Protein AF-A0A834HC88-F1 (afdb_monomer_lite)

InterPro domains:
  IPR025287 Wall-associated receptor kinase, galacturonan-binding domain [PF13947] (26-80)

Secondary structure (DSSP, 8-state):
--SSGGGTT-----------SSPTTSB-EETTEE--TTSEESTT-SSSGGGEEEEETTSSS-EEEETTTTEEEEEE-TTS-EEE-PPPP--S-TTSPPPPPP-GGGS--

Sequence (109 aa):
MFQIILLLWLTTTESVAKSSLAKPGCQERCGNIDIPYPFGIGPSCSIADGFAVTCNDSFNPPKPFINSINLEVLHNSLNGNVQVNNPVITSNCSGRADGQDVNLLVTPF

Radius of gyration: 21.92 Å; chains: 1; bounding box: 29×60×67 Å

Organism: Rhododendron simsii (NCBI:txid118357)

pLDDT: mean 85.5, std 12.91, range [55.69, 97.88]

Foldseek 3Di:
DPPVVVVPPPPPPPPPPPDQQWDPPFDQDQQPEGAGPCAGEDDPGHPDLQRYWDFAVVDVRTWIARPQQRWTFDYDDPVGDTDTDDDDFDDPDPPDDGGDDGDCVSHPD

Structure (mmCIF, N/CA/C/O backbone):
data_AF-A0A834HC88-F1
#
_entry.id   AF-A0A834HC88-F1
#
loop_
_atom_site.group_PDB
_atom_site.id
_atom_site.type_symbol
_atom_site.label_atom_id
_atom_site.label_alt_id
_atom_site.label_comp_id
_atom_site.label_asym_id
_atom_site.label_entity_id
_atom_site.label_seq_id
_atom_site.pdbx_PDB_ins_code
_atom_site.Cartn_x
_atom_site.Cartn_y
_atom_site.Cartn_z
_atom_site.occupancy
_atom_site.B_iso_or_equiv
_atom_site.auth_seq_id
_atom_site.auth_comp_id
_atom_site.auth_asym_id
_atom_site.auth_atom_id
_atom_site.pdbx_PDB_model_num
ATOM 1 N N . MET A 1 1 ? -6.272 49.646 35.352 1.00 57.53 1 MET A N 1
ATOM 2 C CA . MET A 1 1 ? -6.340 49.460 33.885 1.00 57.53 1 MET A CA 1
ATOM 3 C C . MET A 1 1 ? -5.338 48.392 33.407 1.00 57.53 1 MET A C 1
ATOM 5 O O . MET A 1 1 ? -4.605 48.643 32.470 1.00 57.53 1 MET A O 1
ATOM 9 N N . PHE A 1 2 ? -5.271 47.212 34.052 1.00 55.69 2 PHE A N 1
ATOM 10 C CA . PHE A 1 2 ? -4.311 46.140 33.688 1.00 55.69 2 PHE A CA 1
ATOM 11 C C . PHE A 1 2 ? -4.846 44.701 33.843 1.00 55.69 2 PHE A C 1
ATOM 13 O O . PHE A 1 2 ? -4.133 43.758 33.530 1.00 55.69 2 PHE A O 1
ATOM 20 N N . GLN A 1 3 ? -6.093 44.496 34.286 1.00 58.53 3 GLN A N 1
ATOM 21 C CA . GLN A 1 3 ? -6.648 43.141 34.460 1.00 58.53 3 GLN A CA 1
ATOM 22 C C . GLN A 1 3 ? -7.438 42.620 33.248 1.00 58.53 3 GLN A C 1
ATOM 24 O O . GLN A 1 3 ? -7.699 41.427 33.167 1.00 58.53 3 GLN A O 1
ATOM 29 N N . ILE A 1 4 ? -7.776 43.476 32.275 1.00 58.75 4 ILE A N 1
ATOM 30 C CA . ILE A 1 4 ? -8.590 43.084 31.107 1.00 58.75 4 ILE A CA 1
ATOM 31 C C . ILE A 1 4 ? -7.751 42.322 30.058 1.00 58.75 4 ILE A C 1
ATOM 33 O O . ILE A 1 4 ? -8.284 41.487 29.338 1.00 58.75 4 ILE A O 1
ATOM 37 N N . ILE A 1 5 ? -6.427 42.532 30.019 1.00 59.81 5 ILE A N 1
ATOM 38 C CA . ILE A 1 5 ? -5.523 41.872 29.054 1.00 59.81 5 ILE A CA 1
ATOM 39 C C . ILE A 1 5 ? -5.328 40.378 29.384 1.00 59.81 5 ILE A C 1
ATOM 41 O O . ILE A 1 5 ? -5.110 39.578 28.481 1.00 59.81 5 ILE A O 1
ATOM 45 N N . LEU A 1 6 ? -5.480 39.978 30.654 1.00 57.16 6 LEU A N 1
ATOM 46 C CA . LEU A 1 6 ? -5.252 38.597 31.101 1.00 57.16 6 LEU A CA 1
ATOM 47 C C . LEU A 1 6 ? -6.397 37.631 30.727 1.00 57.16 6 LEU A C 1
ATOM 49 O O . LEU A 1 6 ? -6.213 36.419 30.758 1.00 57.16 6 LEU A O 1
ATOM 53 N N . LEU A 1 7 ? -7.573 38.156 30.363 1.00 56.41 7 LEU A N 1
ATOM 54 C CA . LEU A 1 7 ? -8.754 37.360 30.0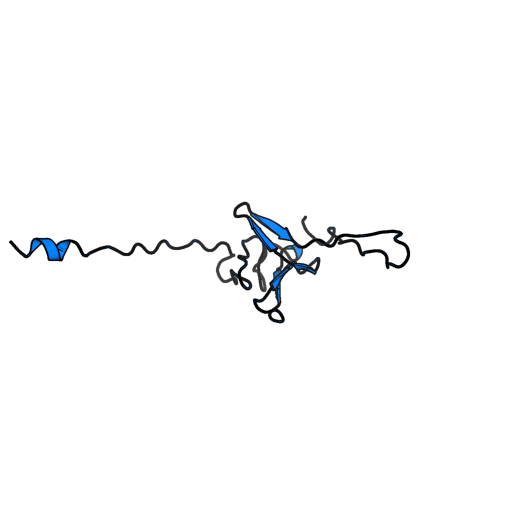01 1.00 56.41 7 LEU A CA 1
ATOM 55 C C . LEU A 1 7 ? -8.814 37.003 28.505 1.00 56.41 7 LEU A C 1
ATOM 57 O O . LEU A 1 7 ? -9.627 36.172 28.113 1.00 56.41 7 LEU A O 1
ATOM 61 N N . LEU A 1 8 ? -7.951 37.591 27.668 1.00 57.25 8 LEU A N 1
ATOM 62 C CA . LEU A 1 8 ? -7.940 37.374 26.214 1.00 57.25 8 LEU A CA 1
ATOM 63 C C . LEU A 1 8 ? -7.078 36.186 25.750 1.00 57.25 8 LEU A C 1
ATOM 65 O O . LEU A 1 8 ? -6.940 35.977 24.548 1.00 57.25 8 LEU A O 1
ATOM 69 N N . TRP A 1 9 ? -6.492 35.403 26.662 1.00 59.16 9 TRP A N 1
ATOM 70 C CA . TRP A 1 9 ? -5.596 34.283 26.314 1.00 59.16 9 TRP A CA 1
ATOM 71 C C . TRP A 1 9 ? -6.202 32.897 26.556 1.00 59.16 9 TRP A C 1
ATOM 73 O O . TRP A 1 9 ? -5.500 31.892 26.494 1.00 59.16 9 TRP A O 1
ATOM 83 N N . LEU A 1 10 ? -7.513 32.812 26.785 1.00 59.03 10 LEU A N 1
ATOM 84 C CA . LEU A 1 10 ? -8.240 31.544 26.712 1.00 59.03 10 LEU A CA 1
ATOM 85 C C . LEU A 1 10 ? -8.625 31.268 25.253 1.00 59.03 10 LEU A C 1
ATOM 87 O O . LEU A 1 10 ? -9.802 31.233 24.908 1.00 59.03 10 LEU A O 1
ATOM 91 N N . THR A 1 11 ? -7.638 31.097 24.369 1.00 61.31 11 THR A N 1
ATOM 92 C CA . THR A 1 11 ? -7.922 30.493 23.064 1.00 61.31 11 THR A CA 1
ATOM 93 C C . THR A 1 11 ? -8.074 29.000 23.292 1.00 61.31 11 THR A C 1
ATOM 95 O O . THR A 1 11 ? -7.088 28.284 23.469 1.00 61.31 11 THR A O 1
ATOM 98 N N . THR A 1 12 ? -9.318 28.536 23.342 1.00 61.22 12 THR A N 1
ATOM 99 C CA . THR A 1 12 ? -9.643 27.114 23.274 1.00 61.22 12 THR A CA 1
ATOM 100 C C . THR A 1 12 ? -9.037 26.566 21.990 1.00 61.22 12 THR A C 1
ATOM 102 O O . THR A 1 12 ? -9.466 26.920 20.893 1.00 61.22 12 THR A O 1
ATOM 105 N N . THR A 1 13 ? -7.996 25.743 22.108 1.00 62.16 13 THR A N 1
ATOM 106 C CA . THR A 1 13 ? -7.487 24.974 20.976 1.00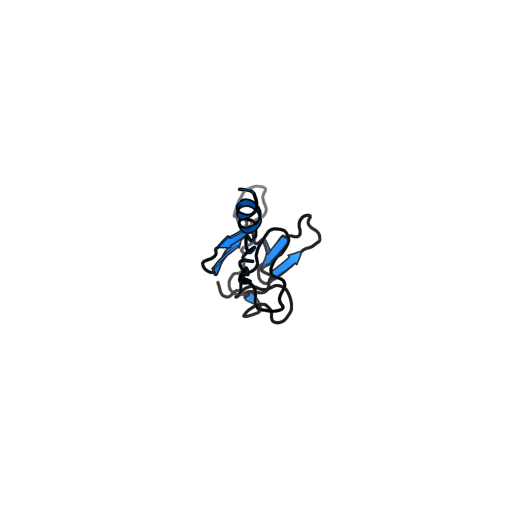 62.16 13 THR A CA 1
ATOM 107 C C . THR A 1 13 ? -8.564 23.963 20.617 1.00 62.16 13 THR A C 1
ATOM 109 O O . THR A 1 13 ? -8.680 22.917 21.256 1.00 62.16 13 THR A O 1
ATOM 112 N N 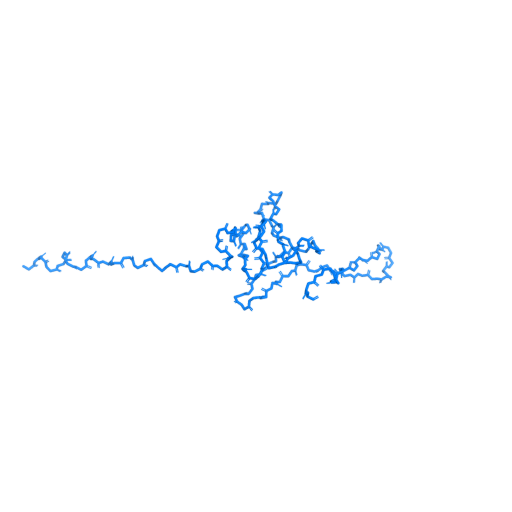. GLU A 1 14 ? -9.403 24.295 19.643 1.00 61.59 14 GLU A N 1
ATOM 113 C CA . GLU A 1 14 ? -10.332 23.335 19.070 1.00 61.59 14 GLU A CA 1
ATOM 114 C C . GLU A 1 14 ? -9.501 22.281 18.340 1.00 61.59 14 GLU A C 1
ATOM 116 O O . GLU A 1 14 ? -8.921 22.528 17.281 1.00 61.59 14 GLU A O 1
ATOM 121 N N . SER A 1 15 ? -9.383 21.094 18.936 1.00 63.97 15 SER A N 1
ATOM 122 C CA . SER A 1 15 ? -8.878 19.944 18.205 1.00 63.97 15 SER A CA 1
ATOM 123 C C . SER A 1 15 ? -9.949 19.573 17.188 1.00 63.97 15 SER A C 1
ATOM 125 O O . SER A 1 15 ? -10.944 18.934 17.533 1.00 63.97 15 SER A O 1
ATOM 127 N N . VAL A 1 16 ? -9.774 19.980 15.932 1.00 63.34 16 VAL A N 1
ATOM 128 C CA . VAL A 1 16 ? -10.537 19.380 14.839 1.00 63.34 16 VAL A CA 1
ATOM 129 C C . VAL A 1 16 ? -10.159 17.903 14.830 1.00 63.34 16 VAL A C 1
ATOM 131 O O . VAL A 1 16 ? -9.046 17.538 14.448 1.00 63.34 16 VAL A O 1
ATOM 134 N N . ALA A 1 17 ? -11.057 17.051 15.321 1.00 64.69 17 ALA A N 1
ATOM 135 C CA . ALA A 1 17 ? -10.906 15.615 15.200 1.00 64.69 17 ALA A CA 1
ATOM 136 C C . ALA A 1 17 ? -10.926 15.293 13.702 1.00 64.69 17 ALA A C 1
ATOM 138 O O . ALA A 1 17 ? -11.972 15.369 13.058 1.00 64.69 17 ALA A O 1
ATOM 139 N N . LYS A 1 18 ? -9.758 14.991 13.122 1.00 65.44 18 LYS A N 1
ATOM 140 C CA . LYS A 1 18 ? -9.698 14.445 11.766 1.00 65.44 18 LYS A CA 1
ATOM 141 C C . LYS A 1 18 ? -10.435 13.112 11.785 1.00 65.44 18 LYS A C 1
ATOM 143 O O . LYS A 1 18 ? -10.016 12.177 12.463 1.00 65.44 18 LYS A O 1
ATOM 148 N N . SER A 1 19 ? -11.547 13.048 11.065 1.00 75.31 19 SER A N 1
ATOM 149 C CA . SER A 1 19 ? -12.223 11.791 10.773 1.00 75.31 19 SER A CA 1
ATOM 150 C C . SER A 1 19 ? -11.259 10.904 9.995 1.00 75.31 19 SER A C 1
ATOM 152 O O . SER A 1 19 ? -10.782 11.318 8.935 1.00 75.31 19 SER A O 1
ATOM 154 N N . SER A 1 20 ? -10.961 9.717 10.523 1.00 84.69 20 SER A N 1
ATOM 155 C CA . SER A 1 20 ? -10.128 8.766 9.795 1.00 84.69 20 SER A CA 1
ATOM 156 C C . SER A 1 20 ? -10.845 8.306 8.530 1.00 84.69 20 SER A C 1
ATOM 158 O O . SER A 1 20 ? -12.055 8.071 8.543 1.00 84.69 20 SER A O 1
ATOM 160 N N . LEU A 1 21 ? -10.092 8.197 7.440 1.00 88.19 21 LEU A N 1
ATOM 161 C CA . LEU A 1 21 ? -10.592 7.695 6.160 1.00 88.19 21 LEU A CA 1
ATOM 162 C C . LEU A 1 21 ? -10.595 6.161 6.106 1.00 88.19 21 LEU A C 1
ATOM 164 O O . LEU A 1 21 ? -11.309 5.564 5.297 1.00 88.19 21 LEU A O 1
ATOM 168 N N . ALA A 1 22 ? -9.789 5.522 6.951 1.00 92.75 22 ALA A N 1
ATOM 169 C CA . ALA A 1 22 ? -9.692 4.076 7.038 1.00 92.75 22 ALA A CA 1
ATOM 170 C C . ALA A 1 22 ? -10.800 3.488 7.918 1.00 92.75 22 ALA A C 1
ATOM 172 O O . ALA A 1 22 ? -11.404 4.154 8.762 1.00 92.75 22 ALA A O 1
ATOM 173 N N . LYS A 1 23 ? -11.041 2.185 7.755 1.00 94.44 23 LYS A N 1
ATOM 174 C CA . LYS A 1 23 ? -11.907 1.439 8.668 1.00 94.44 23 LYS A CA 1
ATOM 175 C C . LYS A 1 23 ? -11.356 1.545 10.105 1.00 94.44 23 LYS A C 1
ATOM 177 O O . LYS A 1 23 ? -10.154 1.356 10.295 1.00 94.44 23 LYS A O 1
ATOM 182 N N . PRO A 1 24 ? -12.192 1.804 11.131 1.00 94.31 24 PRO A N 1
ATOM 183 C CA . PRO A 1 24 ? -11.716 1.919 12.508 1.00 94.31 24 PRO A CA 1
ATOM 184 C C . PRO A 1 24 ? -10.878 0.711 12.944 1.00 94.31 24 PRO A C 1
ATOM 186 O O . PRO A 1 24 ? -11.281 -0.437 12.742 1.00 94.31 24 PRO A O 1
ATOM 189 N N . GLY A 1 25 ? -9.714 0.985 13.539 1.00 94.25 25 GLY A N 1
ATOM 190 C CA . GLY A 1 25 ? -8.748 -0.034 13.964 1.00 94.25 25 GLY A CA 1
ATOM 191 C C . GLY A 1 25 ? -7.792 -0.525 12.870 1.00 94.25 25 GLY A C 1
ATOM 192 O O . GLY A 1 25 ? -6.964 -1.385 13.151 1.00 94.25 25 GLY A O 1
ATOM 193 N N . CYS A 1 26 ? -7.879 0.010 11.651 1.00 96.31 26 CYS A N 1
ATOM 194 C CA . CYS A 1 26 ? -6.981 -0.320 10.547 1.00 96.31 26 CYS A CA 1
ATOM 195 C C . CYS A 1 26 ? -5.901 0.742 10.344 1.00 96.31 26 CYS A C 1
ATOM 197 O O . CYS A 1 26 ? -6.076 1.909 10.695 1.00 96.31 26 CYS A O 1
ATOM 199 N N . GLN A 1 27 ? -4.782 0.333 9.747 1.00 95.44 27 GLN A N 1
ATOM 200 C CA . GLN A 1 27 ? -3.711 1.255 9.391 1.00 95.44 27 GLN A CA 1
ATOM 201 C C . GLN A 1 27 ? -4.184 2.213 8.291 1.00 95.44 27 GLN A C 1
ATOM 203 O O . GLN A 1 27 ? -4.577 1.787 7.207 1.00 95.44 27 GLN A O 1
ATOM 208 N N . GLU A 1 28 ? -4.122 3.511 8.587 1.00 93.44 28 GLU A N 1
ATOM 209 C CA . GLU A 1 28 ? -4.633 4.565 7.708 1.00 93.44 28 GLU A CA 1
ATOM 210 C C . GLU A 1 28 ? -3.655 4.970 6.607 1.00 93.44 28 GLU A C 1
ATOM 212 O O . GLU A 1 28 ? -4.082 5.394 5.538 1.00 93.44 28 GLU A O 1
ATOM 217 N N . ARG A 1 29 ? -2.344 4.849 6.844 1.00 94.00 29 ARG A N 1
ATOM 218 C CA . ARG A 1 29 ? -1.320 5.355 5.922 1.00 94.00 29 ARG A CA 1
ATOM 219 C C . ARG A 1 29 ? -0.269 4.311 5.594 1.00 94.00 29 ARG A C 1
ATOM 221 O O . ARG A 1 29 ? 0.130 3.535 6.460 1.00 94.00 29 ARG A O 1
ATOM 228 N N . CYS A 1 30 ? 0.237 4.350 4.368 1.00 96.44 30 CYS A N 1
ATOM 229 C CA . CYS A 1 30 ? 1.469 3.676 3.966 1.00 96.44 30 CYS A CA 1
ATOM 230 C C . CYS A 1 30 ? 2.424 4.716 3.381 1.00 96.44 30 CYS A C 1
ATOM 232 O O . CYS A 1 30 ? 2.129 5.335 2.355 1.00 96.44 30 CYS A O 1
ATOM 234 N N . GLY A 1 31 ? 3.530 4.971 4.083 1.00 95.12 31 GLY A N 1
ATOM 235 C CA . GLY A 1 31 ? 4.380 6.121 3.797 1.00 95.12 31 GLY A CA 1
ATOM 236 C C . GLY A 1 31 ? 3.567 7.419 3.828 1.00 95.12 31 GLY A C 1
ATOM 237 O O . GLY A 1 31 ? 2.941 7.759 4.833 1.00 95.12 31 GLY A O 1
ATOM 238 N N . ASN A 1 32 ? 3.542 8.124 2.698 1.00 93.25 32 ASN A N 1
ATOM 239 C CA . ASN A 1 32 ? 2.835 9.398 2.565 1.00 93.25 32 ASN A CA 1
ATOM 240 C C . ASN A 1 32 ? 1.423 9.273 1.976 1.00 93.25 32 ASN A C 1
ATOM 242 O O . ASN A 1 32 ? 0.771 10.298 1.798 1.00 93.25 32 ASN A O 1
ATOM 246 N N . ILE A 1 33 ? 0.932 8.062 1.712 1.00 92.81 33 ILE A N 1
ATOM 247 C CA . ILE A 1 33 ? -0.362 7.829 1.062 1.00 92.81 33 ILE A CA 1
ATOM 248 C C . ILE A 1 33 ? -1.413 7.406 2.091 1.00 92.81 33 ILE A C 1
ATOM 250 O O . ILE A 1 33 ? -1.172 6.491 2.880 1.00 92.81 33 ILE A O 1
ATOM 254 N N . ASP A 1 34 ? -2.573 8.063 2.062 1.00 92.62 34 ASP A N 1
ATOM 255 C CA . ASP A 1 34 ? -3.763 7.669 2.820 1.00 92.62 34 ASP A CA 1
ATOM 256 C C . ASP A 1 34 ? -4.481 6.498 2.129 1.00 92.62 34 ASP A C 1
ATOM 258 O O . ASP A 1 34 ? -4.642 6.485 0.907 1.00 92.62 34 ASP A O 1
ATOM 262 N N . ILE A 1 35 ? -4.942 5.522 2.910 1.00 93.50 35 ILE A N 1
ATOM 263 C CA . ILE A 1 35 ? -5.643 4.319 2.446 1.00 93.50 35 ILE A CA 1
ATOM 264 C C . ILE A 1 35 ? -7.083 4.349 2.981 1.00 93.50 35 ILE A C 1
ATOM 266 O O . ILE A 1 35 ? -7.339 3.914 4.105 1.00 93.50 35 ILE A O 1
ATOM 270 N N . PRO A 1 36 ? -8.034 4.900 2.205 1.00 92.12 36 PRO A N 1
ATOM 271 C CA . PRO A 1 36 ? -9.417 5.037 2.627 1.00 92.12 36 PRO A CA 1
ATOM 272 C C . PRO A 1 36 ? -10.173 3.720 2.447 1.00 92.12 36 PRO A C 1
ATOM 274 O O . PRO A 1 36 ? -9.945 2.995 1.477 1.00 92.12 36 PRO A O 1
ATOM 277 N N . TYR A 1 37 ? -11.159 3.457 3.305 1.00 91.75 37 TYR A N 1
ATOM 278 C CA . TYR A 1 37 ? -12.153 2.420 3.023 1.00 91.75 37 TYR A CA 1
ATOM 279 C C . TYR A 1 37 ? -12.857 2.750 1.688 1.00 91.75 37 TYR A C 1
ATOM 281 O O . TYR A 1 37 ? -13.216 3.912 1.479 1.00 91.75 37 TYR A O 1
ATOM 289 N N . PRO A 1 38 ? -13.053 1.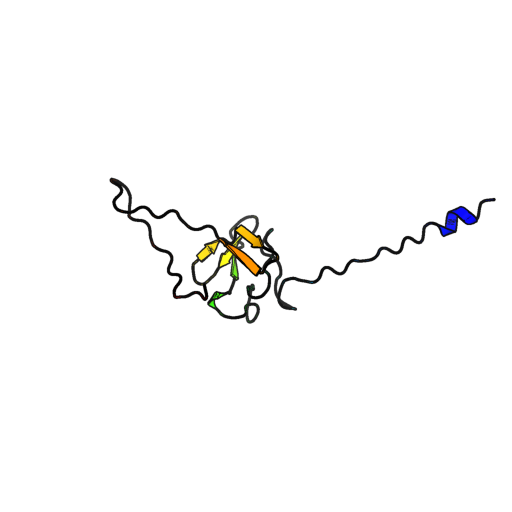794 0.757 1.00 93.06 38 PRO A N 1
ATOM 290 C CA . PRO A 1 38 ? -13.066 0.331 0.923 1.00 93.06 38 PRO A CA 1
ATOM 291 C C . PRO A 1 38 ? -11.714 -0.395 0.843 1.00 93.06 38 PRO A C 1
ATOM 293 O O . PRO A 1 38 ? -11.678 -1.621 0.995 1.00 93.06 38 PRO A O 1
ATOM 296 N N . PHE A 1 39 ? -10.618 0.324 0.608 1.00 93.94 39 PHE A N 1
ATOM 297 C CA . PHE A 1 39 ? -9.265 -0.225 0.625 1.00 93.94 39 PHE A CA 1
ATOM 298 C C . PHE A 1 39 ? -8.758 -0.348 2.060 1.00 93.94 39 PHE A C 1
ATOM 300 O O . PHE A 1 39 ? -9.216 0.358 2.960 1.00 93.94 39 PHE A O 1
ATOM 307 N N . GLY A 1 40 ? -7.803 -1.243 2.295 1.00 95.25 40 GLY A N 1
ATOM 308 C CA . GLY A 1 40 ? -7.261 -1.386 3.640 1.00 95.25 40 GLY A CA 1
ATOM 309 C C . GLY A 1 40 ? -6.014 -2.242 3.726 1.00 95.25 40 GLY A C 1
ATOM 310 O O . GLY A 1 40 ? -5.822 -3.167 2.938 1.00 95.25 40 GLY A O 1
ATOM 311 N N . ILE A 1 41 ? -5.186 -1.918 4.718 1.00 97.06 41 ILE A N 1
ATOM 312 C CA . ILE A 1 41 ? -3.970 -2.649 5.066 1.00 97.06 41 ILE A CA 1
ATOM 313 C C . ILE A 1 41 ? -4.280 -3.570 6.242 1.00 97.06 41 ILE A C 1
ATOM 315 O O . ILE A 1 41 ? -4.755 -3.117 7.284 1.00 97.06 41 ILE A O 1
ATOM 319 N N . GLY A 1 42 ? -3.970 -4.854 6.081 1.00 95.75 42 GLY A N 1
ATOM 320 C CA . GLY A 1 42 ? -4.151 -5.865 7.117 1.00 95.75 42 GLY A CA 1
ATOM 321 C C . GLY A 1 42 ? -5.486 -6.619 7.049 1.00 95.75 42 GLY A C 1
ATOM 322 O O . GLY A 1 42 ? -6.346 -6.343 6.206 1.00 95.75 42 GLY A O 1
ATOM 323 N N . PRO A 1 43 ? -5.656 -7.624 7.923 1.00 95.31 43 PRO A N 1
ATOM 324 C CA . PRO A 1 43 ? -6.805 -8.520 7.890 1.00 95.31 43 PRO A CA 1
ATOM 325 C C . PRO A 1 43 ? -8.106 -7.787 8.241 1.00 95.31 43 PRO A C 1
ATOM 327 O O . PRO A 1 43 ? -8.176 -7.059 9.227 1.00 95.31 43 PRO A O 1
ATOM 330 N N . SER A 1 44 ? -9.169 -8.031 7.466 1.00 96.00 44 SER A N 1
ATOM 331 C CA . SER A 1 44 ? -10.502 -7.423 7.666 1.00 96.00 44 SER A CA 1
ATOM 332 C C . SER A 1 44 ? -10.526 -5.883 7.625 1.00 96.00 44 SER A C 1
ATOM 334 O O . SER A 1 44 ? -11.405 -5.252 8.231 1.00 96.00 44 SER A O 1
ATOM 336 N N . CYS A 1 45 ? -9.554 -5.275 6.937 1.00 96.94 45 CYS A N 1
ATOM 337 C CA . CYS A 1 45 ? -9.451 -3.826 6.768 1.00 96.94 45 CYS A CA 1
ATOM 338 C C . CYS A 1 45 ? -9.953 -3.319 5.417 1.00 96.94 45 CYS A C 1
ATOM 340 O O . CYS A 1 45 ? -10.352 -2.161 5.322 1.00 96.94 45 CYS A O 1
ATOM 342 N N . SER A 1 46 ? -9.997 -4.182 4.406 1.00 95.62 46 SER A N 1
ATOM 343 C CA . SER A 1 46 ? -10.643 -3.918 3.125 1.00 95.62 46 SER A CA 1
ATOM 344 C C . SER A 1 46 ? -12.065 -4.493 3.088 1.00 95.62 46 SER A C 1
ATOM 346 O O . SER A 1 46 ? -12.433 -5.339 3.905 1.00 95.62 46 SER A O 1
ATOM 348 N N . ILE A 1 47 ? -12.886 -4.034 2.137 1.00 94.88 47 ILE A N 1
ATOM 349 C CA . ILE A 1 47 ? -14.240 -4.577 1.915 1.00 94.88 47 ILE A CA 1
ATOM 350 C C . ILE A 1 47 ? -14.219 -6.006 1.344 1.00 94.88 47 ILE A C 1
ATOM 352 O O . ILE A 1 47 ? -15.142 -6.780 1.580 1.00 94.88 47 ILE A O 1
ATOM 356 N N . ALA A 1 48 ? -13.175 -6.338 0.581 1.00 94.38 48 ALA A N 1
ATOM 357 C CA . ALA A 1 48 ? -12.940 -7.637 -0.038 1.00 94.38 48 ALA A CA 1
ATOM 358 C C . ALA A 1 48 ? -11.451 -7.783 -0.400 1.00 94.38 48 ALA A C 1
ATOM 360 O O . ALA A 1 48 ? -10.699 -6.800 -0.384 1.00 94.38 48 ALA A O 1
ATOM 361 N N . ASP A 1 49 ? -11.035 -8.991 -0.783 1.00 93.25 49 ASP A N 1
ATOM 362 C CA . ASP A 1 49 ? -9.634 -9.306 -1.099 1.00 93.25 49 ASP A CA 1
ATOM 363 C C . ASP A 1 49 ? -9.078 -8.473 -2.263 1.00 93.25 49 ASP A C 1
ATOM 365 O O . ASP A 1 49 ? -7.929 -8.038 -2.228 1.00 93.25 49 ASP A O 1
ATOM 369 N N . GLY A 1 50 ? -9.907 -8.154 -3.261 1.00 92.75 50 GLY A N 1
ATOM 370 C CA . GLY A 1 50 ? -9.507 -7.315 -4.396 1.00 92.75 50 GLY A CA 1
ATOM 371 C C . GLY A 1 50 ? -9.199 -5.850 -4.045 1.00 92.75 50 GLY A C 1
ATOM 372 O O . GLY A 1 50 ? -8.601 -5.152 -4.857 1.00 92.75 50 GLY A O 1
ATOM 373 N N . PHE A 1 51 ? -9.574 -5.396 -2.843 1.00 93.75 51 PHE A N 1
ATOM 374 C CA . PHE A 1 51 ? -9.273 -4.063 -2.301 1.00 93.75 51 PHE A CA 1
ATOM 375 C C . PHE A 1 51 ? -8.146 -4.090 -1.253 1.00 93.75 51 PHE A C 1
ATOM 377 O O . PHE A 1 51 ? -7.843 -3.061 -0.642 1.00 93.75 51 PHE A O 1
ATOM 384 N N . ALA A 1 52 ? -7.553 -5.258 -0.989 1.00 96.00 52 ALA A N 1
ATOM 385 C CA . ALA A 1 52 ? -6.481 -5.386 -0.014 1.00 96.00 52 ALA A CA 1
ATOM 386 C C . ALA A 1 52 ? -5.225 -4.646 -0.491 1.00 96.00 52 ALA A C 1
ATOM 388 O O . ALA A 1 52 ? -4.794 -4.781 -1.641 1.00 96.00 52 ALA A O 1
ATOM 389 N N . VAL A 1 53 ? -4.627 -3.878 0.418 1.00 96.56 53 VAL A N 1
ATOM 390 C CA . VAL A 1 53 ? -3.401 -3.120 0.176 1.00 96.56 53 VAL A CA 1
ATOM 391 C C . VAL A 1 53 ? -2.268 -3.722 0.990 1.00 96.56 53 VAL A C 1
ATOM 393 O O . VAL A 1 53 ? -2.373 -3.885 2.206 1.00 96.56 53 VAL A O 1
ATOM 396 N N . THR A 1 54 ? -1.155 -3.990 0.319 1.00 97.75 54 THR A N 1
ATOM 397 C CA . THR A 1 54 ? 0.108 -4.336 0.969 1.00 97.75 54 THR A CA 1
ATOM 398 C C . THR A 1 54 ? 0.951 -3.075 1.091 1.00 97.75 54 THR A C 1
ATOM 400 O O . THR A 1 54 ? 1.183 -2.388 0.097 1.00 97.75 54 THR A O 1
ATOM 403 N N . CYS A 1 55 ? 1.419 -2.763 2.299 1.00 97.81 55 CYS A N 1
ATOM 404 C CA . CYS A 1 55 ? 2.420 -1.721 2.504 1.00 97.81 55 CYS A CA 1
ATOM 405 C C . CYS A 1 55 ? 3.806 -2.366 2.452 1.00 97.81 55 CYS A C 1
ATOM 407 O O . CYS A 1 55 ? 4.118 -3.225 3.271 1.00 97.81 55 CYS A O 1
ATOM 409 N N . ASN A 1 56 ? 4.608 -2.016 1.448 1.00 97.81 56 ASN A N 1
ATOM 410 C CA . ASN A 1 56 ? 5.935 -2.586 1.267 1.00 97.81 56 ASN A CA 1
ATOM 411 C C . ASN A 1 56 ? 6.993 -1.690 1.920 1.00 97.81 56 ASN A C 1
ATOM 413 O O . ASN A 1 56 ? 7.372 -0.653 1.366 1.00 97.81 56 ASN A O 1
ATOM 417 N N . ASP A 1 57 ? 7.490 -2.133 3.073 1.00 97.19 57 ASP A N 1
ATOM 418 C CA . ASP A 1 57 ? 8.515 -1.448 3.869 1.00 97.19 57 ASP A CA 1
ATOM 419 C C . ASP A 1 57 ? 9.944 -1.593 3.315 1.00 97.19 57 ASP A C 1
ATOM 421 O O . ASP A 1 57 ? 10.880 -1.010 3.856 1.00 97.19 57 ASP A O 1
ATOM 425 N N . SER A 1 58 ? 10.140 -2.333 2.216 1.00 97.75 58 SER A N 1
ATOM 426 C CA . SER A 1 58 ? 11.450 -2.417 1.540 1.00 97.75 58 SER A CA 1
ATOM 427 C C . SER A 1 58 ? 11.823 -1.113 0.819 1.00 97.75 58 SER A C 1
ATOM 429 O O . SER A 1 58 ? 12.971 -0.936 0.412 1.00 97.75 58 SER A O 1
ATOM 431 N N . PHE A 1 59 ? 10.859 -0.205 0.638 1.00 96.75 59 PHE A N 1
ATOM 432 C CA . PHE A 1 59 ? 11.058 1.128 0.075 1.00 96.75 59 PHE A CA 1
ATOM 433 C C . PHE A 1 59 ? 11.170 2.183 1.179 1.00 96.75 59 PHE A C 1
ATOM 435 O O . PHE A 1 59 ? 10.646 2.014 2.277 1.00 96.75 59 PHE A O 1
ATOM 442 N N . ASN A 1 60 ? 11.816 3.310 0.869 1.00 95.88 60 ASN A N 1
ATOM 443 C CA . ASN A 1 60 ? 11.901 4.450 1.776 1.00 95.88 60 ASN A CA 1
ATOM 444 C C . ASN A 1 60 ? 11.451 5.743 1.059 1.00 95.88 60 ASN A C 1
ATOM 446 O O . ASN A 1 60 ? 12.175 6.211 0.175 1.00 95.88 60 ASN A O 1
ATOM 450 N N . PRO A 1 61 ? 10.271 6.310 1.392 1.00 95.50 61 PRO A N 1
ATOM 451 C CA . PRO A 1 61 ? 9.283 5.795 2.352 1.00 95.50 61 PRO A CA 1
ATOM 452 C C . PRO A 1 61 ? 8.592 4.498 1.863 1.00 95.50 61 PRO A C 1
ATOM 454 O O . PRO A 1 61 ? 8.658 4.201 0.666 1.00 95.50 61 PRO A O 1
ATOM 457 N N . PRO A 1 62 ? 7.914 3.743 2.755 1.00 97.88 62 PRO A N 1
ATOM 458 C CA . PRO A 1 62 ? 7.135 2.563 2.382 1.00 97.88 62 PRO A CA 1
ATOM 459 C C . PRO A 1 62 ? 6.101 2.865 1.297 1.00 97.88 62 PRO A C 1
ATOM 461 O O . PRO A 1 62 ? 5.511 3.950 1.278 1.00 97.88 62 PRO A O 1
ATOM 464 N N . LYS A 1 63 ? 5.872 1.897 0.406 1.00 97.56 63 LYS A N 1
ATOM 465 C CA . LYS A 1 63 ? 4.997 2.063 -0.762 1.00 97.56 63 LYS A CA 1
ATOM 466 C C . LYS A 1 63 ? 3.770 1.148 -0.709 1.00 97.56 63 LYS A C 1
ATOM 468 O O . LYS A 1 63 ? 3.939 -0.053 -0.488 1.00 97.56 63 LYS A O 1
ATOM 473 N N . PRO A 1 64 ? 2.554 1.671 -0.935 1.00 97.38 64 PRO A N 1
ATOM 474 C CA . PRO A 1 64 ? 1.340 0.862 -1.014 1.00 97.38 64 PRO A CA 1
ATOM 475 C C . PRO A 1 64 ? 1.171 0.184 -2.380 1.00 97.38 64 PRO A C 1
ATOM 477 O O . PRO A 1 64 ? 1.401 0.803 -3.416 1.00 97.38 64 PRO A O 1
ATOM 480 N N . PHE A 1 65 ? 0.684 -1.057 -2.384 1.00 97.12 65 PHE A N 1
ATOM 481 C CA . PHE A 1 65 ? 0.353 -1.825 -3.590 1.00 97.12 65 PHE A CA 1
ATOM 482 C C . PHE A 1 65 ? -1.020 -2.486 -3.465 1.00 97.12 65 PHE A C 1
ATOM 484 O O . PHE A 1 65 ? -1.326 -3.069 -2.423 1.00 97.12 65 PHE A O 1
ATOM 491 N N . ILE A 1 66 ? -1.827 -2.452 -4.531 1.00 95.44 66 ILE A N 1
ATOM 492 C CA . ILE A 1 66 ? -3.046 -3.272 -4.614 1.00 95.44 66 ILE A CA 1
ATOM 493 C C . ILE A 1 66 ? -2.623 -4.732 -4.766 1.00 95.44 66 ILE A C 1
ATOM 495 O O . ILE A 1 66 ? -2.012 -5.099 -5.769 1.00 95.44 66 ILE A O 1
ATOM 499 N N . ASN A 1 67 ? -2.944 -5.567 -3.779 1.00 94.25 67 ASN A N 1
ATOM 500 C CA . ASN A 1 67 ? -2.360 -6.902 -3.655 1.00 94.25 67 ASN A CA 1
ATOM 501 C C . ASN A 1 67 ? -2.711 -7.829 -4.836 1.00 94.25 67 ASN A C 1
ATOM 503 O O . ASN A 1 67 ? -1.885 -8.625 -5.268 1.00 94.25 67 ASN A O 1
ATOM 507 N N . SER A 1 68 ? -3.919 -7.697 -5.389 1.00 93.62 68 SER A N 1
ATOM 508 C CA . SER A 1 68 ? -4.438 -8.545 -6.475 1.00 93.62 68 SER A CA 1
ATOM 509 C C . SER A 1 68 ? -3.772 -8.315 -7.837 1.00 93.62 68 SER A C 1
ATOM 511 O O . SER A 1 68 ? -3.720 -9.239 -8.644 1.00 93.62 68 SER A O 1
ATOM 513 N N . ILE A 1 69 ? -3.257 -7.108 -8.097 1.00 93.44 69 ILE A N 1
ATOM 514 C CA . ILE A 1 69 ? -2.667 -6.712 -9.395 1.00 93.44 69 ILE A CA 1
ATOM 515 C C . ILE A 1 69 ? -1.246 -6.160 -9.282 1.00 93.44 69 ILE A C 1
ATOM 517 O O . ILE A 1 69 ? -0.642 -5.799 -10.288 1.00 93.44 69 ILE A O 1
ATOM 521 N N . ASN A 1 70 ? -0.705 -6.100 -8.065 1.00 94.44 70 ASN A N 1
ATOM 522 C CA . ASN A 1 70 ? 0.644 -5.636 -7.757 1.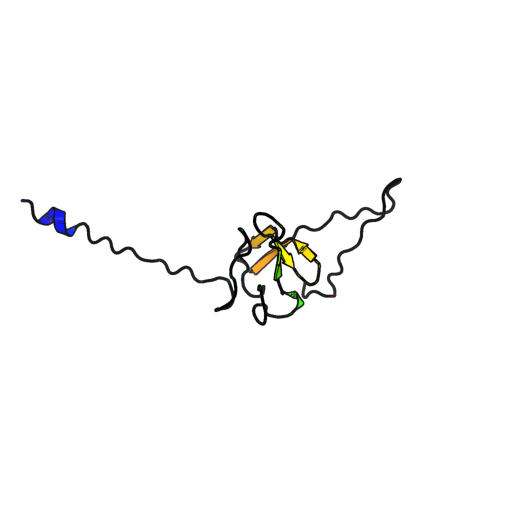00 94.44 70 ASN A CA 1
ATOM 523 C C . ASN A 1 70 ? 0.991 -4.260 -8.362 1.00 94.44 70 ASN A C 1
ATOM 525 O O . ASN A 1 70 ? 2.127 -4.013 -8.768 1.00 94.44 70 ASN A O 1
ATOM 529 N N . LEU A 1 71 ? 0.009 -3.356 -8.429 1.00 94.56 71 LEU A N 1
ATOM 530 C CA . LEU A 1 71 ? 0.220 -1.984 -8.888 1.00 94.56 71 LEU A CA 1
ATOM 531 C C . LEU A 1 71 ? 0.401 -1.039 -7.700 1.00 94.56 71 LEU A C 1
ATOM 533 O O . LEU A 1 71 ? -0.383 -1.073 -6.748 1.00 94.56 71 LEU A O 1
ATOM 537 N N . GLU A 1 72 ? 1.430 -0.191 -7.777 1.00 96.00 72 GLU A N 1
ATOM 538 C CA . GLU A 1 72 ? 1.716 0.846 -6.780 1.00 96.00 72 GLU A CA 1
ATOM 539 C C . GLU A 1 72 ? 0.573 1.860 -6.747 1.00 96.00 72 GLU A C 1
ATOM 541 O O . GLU A 1 72 ? 0.182 2.387 -7.791 1.00 96.00 72 GLU A O 1
ATOM 546 N N . VAL A 1 73 ? 0.068 2.166 -5.555 1.00 95.25 73 VAL A N 1
ATOM 547 C CA . VAL A 1 73 ? -0.887 3.255 -5.356 1.00 95.25 73 VAL A CA 1
ATOM 548 C C . VAL A 1 73 ? -0.119 4.570 -5.256 1.00 95.25 73 VAL A C 1
ATOM 550 O O . VAL A 1 73 ? 0.701 4.763 -4.363 1.00 95.25 73 VAL A O 1
ATOM 553 N N . LEU A 1 74 ? -0.399 5.487 -6.178 1.00 93.06 74 LEU A N 1
ATOM 554 C CA . LEU A 1 74 ? 0.279 6.780 -6.274 1.00 93.06 74 LEU A CA 1
ATOM 555 C C . LEU A 1 74 ? -0.446 7.876 -5.501 1.00 93.06 74 LEU A C 1
ATOM 557 O O . LEU A 1 74 ? 0.195 8.747 -4.923 1.00 93.06 74 LEU A O 1
ATOM 561 N N . HIS A 1 75 ? -1.775 7.854 -5.546 1.00 84.81 75 HIS A N 1
ATOM 562 C CA . HIS A 1 75 ? -2.645 8.820 -4.890 1.00 84.81 75 HIS A CA 1
ATOM 563 C C . HIS A 1 75 ? -4.015 8.200 -4.642 1.00 84.81 75 HIS A C 1
ATOM 565 O O . HIS A 1 75 ? -4.474 7.333 -5.388 1.00 84.81 75 HIS A O 1
ATOM 571 N N . ASN A 1 76 ? -4.701 8.712 -3.631 1.00 74.12 76 ASN A N 1
ATOM 572 C CA . ASN A 1 76 ? -6.125 8.517 -3.439 1.00 74.12 76 ASN A CA 1
ATOM 573 C C . ASN A 1 76 ? -6.860 9.848 -3.652 1.00 74.12 76 ASN A C 1
ATOM 575 O O . ASN A 1 76 ? -6.349 10.929 -3.365 1.00 74.12 76 ASN A O 1
ATOM 579 N N . SER A 1 77 ? -8.077 9.767 -4.174 1.00 70.50 77 SER A N 1
ATOM 580 C CA . SER A 1 77 ? -9.015 10.884 -4.178 1.00 70.50 77 SER A CA 1
ATOM 581 C C . SER A 1 77 ? -9.951 10.750 -2.983 1.00 70.50 77 SER A C 1
ATOM 583 O O . SER A 1 77 ? -10.376 9.643 -2.645 1.00 70.50 77 SER A O 1
ATOM 585 N N . LEU A 1 78 ? -10.356 11.881 -2.397 1.00 69.25 78 LEU A N 1
ATOM 586 C CA . LEU A 1 78 ? -11.406 11.922 -1.370 1.00 69.25 78 LEU A CA 1
ATOM 587 C C . LEU A 1 78 ? -12.754 11.380 -1.882 1.00 69.25 78 LEU A C 1
ATOM 589 O O . LEU A 1 78 ? -13.626 11.050 -1.087 1.00 69.25 78 LEU A O 1
ATOM 593 N N . ASN A 1 79 ? -12.906 11.234 -3.201 1.00 71.50 79 ASN A N 1
ATOM 594 C CA . ASN A 1 79 ? -14.104 10.696 -3.844 1.00 71.50 79 ASN A CA 1
ATOM 595 C C . ASN A 1 79 ? -14.123 9.154 -3.913 1.00 71.50 79 ASN A C 1
ATOM 597 O O . ASN A 1 79 ? -14.975 8.587 -4.592 1.00 71.50 79 ASN A O 1
ATOM 601 N N . GLY A 1 80 ? -13.186 8.466 -3.248 1.00 72.38 80 GLY A N 1
ATOM 602 C CA . GLY A 1 80 ? -13.134 6.999 -3.211 1.00 72.38 80 GLY A CA 1
ATOM 603 C C . GLY A 1 80 ? -12.439 6.355 -4.415 1.00 72.38 80 GLY A C 1
ATOM 604 O O . GLY A 1 80 ? -12.560 5.151 -4.624 1.00 72.38 80 GLY A O 1
ATOM 605 N N . ASN A 1 81 ? -11.700 7.134 -5.209 1.00 82.69 81 ASN A N 1
ATOM 606 C CA . ASN A 1 81 ? -10.885 6.619 -6.309 1.00 82.69 81 ASN A CA 1
ATOM 607 C C . ASN A 1 81 ? -9.432 6.424 -5.868 1.00 82.69 81 ASN A C 1
ATOM 609 O O . ASN A 1 81 ? -8.907 7.200 -5.068 1.00 82.69 81 ASN A O 1
ATOM 613 N N . VAL A 1 82 ? -8.765 5.438 -6.460 1.00 88.62 82 VAL A N 1
ATOM 614 C CA . VAL A 1 82 ? -7.335 5.188 -6.273 1.00 88.62 82 VAL A CA 1
ATOM 615 C C . VAL A 1 82 ? -6.639 5.280 -7.623 1.00 88.62 82 VAL A C 1
ATOM 617 O O . VAL A 1 82 ? -7.101 4.708 -8.608 1.00 88.62 82 VAL A O 1
ATOM 620 N N . GLN A 1 83 ? -5.539 6.023 -7.671 1.00 91.81 83 GLN A N 1
ATOM 621 C CA . GLN A 1 83 ? -4.684 6.127 -8.843 1.00 91.81 83 GLN A CA 1
ATOM 622 C C . GLN A 1 83 ? -3.491 5.193 -8.680 1.00 91.81 83 GLN A C 1
ATOM 624 O O . GLN A 1 83 ? -2.802 5.227 -7.659 1.00 91.81 83 GLN A O 1
ATOM 629 N N . VAL A 1 84 ? -3.240 4.382 -9.703 1.00 93.19 84 VAL A N 1
ATOM 630 C CA . VAL A 1 84 ? -2.186 3.368 -9.696 1.00 93.19 84 VAL A CA 1
ATOM 631 C C . VAL A 1 84 ? -1.143 3.621 -10.779 1.00 93.19 84 VAL A C 1
ATOM 633 O O . VAL A 1 84 ? -1.434 4.226 -11.812 1.00 93.19 84 VAL A O 1
ATOM 636 N N . ASN A 1 85 ? 0.075 3.137 -10.549 1.00 92.12 85 ASN A N 1
ATOM 637 C CA . ASN A 1 85 ? 1.162 3.185 -11.519 1.00 92.12 85 ASN A CA 1
ATOM 638 C C . ASN A 1 85 ? 1.025 2.051 -12.550 1.00 92.12 85 ASN A C 1
ATOM 640 O O . ASN A 1 85 ? 1.591 0.972 -12.380 1.00 92.12 85 ASN A O 1
ATOM 644 N N . ASN A 1 86 ? 0.233 2.280 -13.598 1.00 90.44 86 ASN A N 1
ATOM 645 C CA . ASN A 1 86 ? 0.000 1.292 -14.651 1.00 90.44 86 ASN A CA 1
ATOM 646 C C . ASN A 1 86 ? 1.171 1.247 -15.659 1.00 90.44 86 ASN A C 1
ATOM 648 O O . ASN A 1 86 ? 1.542 2.300 -16.189 1.00 90.44 86 ASN A O 1
ATOM 652 N N . PRO A 1 87 ? 1.741 0.067 -15.973 1.00 88.00 87 PRO A N 1
ATOM 653 C CA . PRO A 1 87 ? 2.835 -0.040 -16.932 1.00 88.00 87 PRO A CA 1
ATOM 654 C C . PRO A 1 87 ? 2.393 0.306 -18.361 1.00 88.00 87 PRO A C 1
ATOM 656 O O . PRO A 1 87 ? 1.268 0.030 -18.778 1.00 88.00 87 PRO A O 1
ATOM 659 N N . VAL A 1 88 ? 3.316 0.871 -19.143 1.00 86.25 88 VAL A N 1
ATOM 660 C CA . VAL A 1 88 ? 3.138 1.030 -20.592 1.00 86.25 88 VAL A CA 1
ATOM 661 C C . VAL A 1 88 ? 3.489 -0.291 -21.265 1.00 86.25 88 VAL A C 1
ATOM 663 O O . VAL A 1 88 ? 4.628 -0.750 -21.187 1.00 86.25 88 VAL A O 1
ATOM 666 N N . ILE A 1 89 ? 2.508 -0.888 -21.933 1.00 85.50 89 ILE A N 1
ATOM 667 C CA . ILE A 1 89 ? 2.652 -2.176 -22.609 1.00 85.50 89 ILE A CA 1
ATOM 668 C C . ILE A 1 89 ? 3.006 -1.922 -24.068 1.00 85.50 89 ILE A C 1
ATOM 670 O O . ILE A 1 89 ? 2.322 -1.179 -24.771 1.00 85.50 89 ILE A O 1
ATOM 674 N N . THR A 1 90 ? 4.094 -2.535 -24.520 1.00 85.62 90 THR A N 1
ATOM 675 C CA . THR A 1 90 ? 4.508 -2.513 -25.922 1.00 85.62 90 THR A CA 1
ATOM 676 C C . THR A 1 90 ? 4.408 -3.913 -26.497 1.00 85.62 90 THR A C 1
ATOM 678 O O . THR A 1 90 ? 4.883 -4.855 -25.867 1.00 85.62 90 THR A O 1
ATOM 681 N N . SER A 1 91 ? 3.843 -4.039 -27.693 1.00 88.19 91 SER A N 1
ATOM 682 C CA . SER A 1 91 ? 3.789 -5.290 -28.446 1.00 88.19 91 SER A CA 1
ATOM 683 C C . SER A 1 91 ? 4.544 -5.148 -29.765 1.00 88.19 91 SER A C 1
ATOM 685 O O . SER A 1 91 ? 4.572 -4.070 -30.364 1.00 88.19 91 SER A O 1
ATOM 687 N N . ASN A 1 92 ? 5.182 -6.232 -30.209 1.00 87.06 92 ASN A N 1
ATOM 688 C CA . ASN A 1 92 ? 5.830 -6.330 -31.520 1.00 87.06 92 ASN A CA 1
ATOM 689 C C . ASN A 1 92 ? 6.894 -5.238 -31.778 1.00 87.06 92 ASN A C 1
ATOM 691 O O . ASN A 1 92 ? 7.045 -4.710 -32.879 1.00 87.06 92 ASN A O 1
ATOM 695 N N . CYS A 1 93 ? 7.639 -4.866 -30.734 1.00 86.00 93 CYS A N 1
ATOM 696 C CA . CYS A 1 93 ? 8.748 -3.923 -30.843 1.00 86.00 93 CYS A CA 1
ATOM 697 C C . CYS A 1 93 ? 10.053 -4.680 -31.104 1.00 86.00 93 CYS A C 1
ATOM 699 O O . CYS A 1 93 ? 10.481 -5.497 -30.290 1.00 86.00 93 CYS A O 1
ATOM 701 N N . SER A 1 94 ? 10.730 -4.388 -32.218 1.00 89.69 94 SER A N 1
ATOM 702 C CA . SER A 1 94 ? 12.017 -5.020 -32.527 1.00 89.69 94 SER A CA 1
ATOM 703 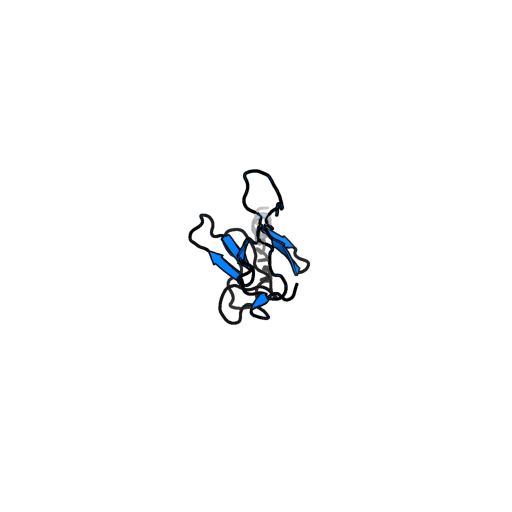C C . SER A 1 94 ? 13.039 -4.787 -31.408 1.00 89.69 94 SER A C 1
ATOM 705 O O . SER A 1 94 ? 13.278 -3.654 -30.992 1.00 89.69 94 SER A O 1
ATOM 707 N N . GLY A 1 95 ? 13.653 -5.870 -30.924 1.00 85.31 95 GLY A N 1
ATOM 708 C CA . GLY A 1 95 ? 14.662 -5.818 -29.861 1.00 85.31 95 GLY A CA 1
ATOM 709 C C . GLY A 1 95 ? 14.109 -5.625 -28.444 1.00 85.31 95 GLY A C 1
ATOM 710 O O . GLY A 1 95 ? 14.894 -5.365 -27.534 1.00 85.31 95 GLY A O 1
ATOM 711 N N . ARG A 1 96 ? 12.791 -5.747 -28.229 1.00 83.19 96 ARG A N 1
ATOM 712 C CA . ARG A 1 96 ? 12.168 -5.719 -26.896 1.00 83.19 96 ARG A CA 1
ATOM 713 C C . ARG A 1 96 ? 11.291 -6.947 -26.677 1.00 83.19 96 ARG A C 1
ATOM 715 O O . ARG A 1 96 ? 10.738 -7.491 -27.626 1.00 83.19 96 ARG A O 1
ATOM 722 N N . ALA A 1 97 ? 11.183 -7.369 -25.419 1.00 82.12 97 ALA A N 1
ATOM 723 C CA . ALA A 1 97 ? 10.162 -8.326 -25.019 1.00 82.12 97 ALA A CA 1
ATOM 724 C C . ALA A 1 97 ? 8.785 -7.650 -25.058 1.00 82.12 97 ALA A C 1
ATOM 726 O O . ALA A 1 97 ? 8.676 -6.456 -24.758 1.00 82.12 97 ALA A O 1
ATOM 727 N N . ASP A 1 98 ? 7.758 -8.419 -25.413 1.00 84.06 98 ASP A N 1
ATOM 728 C CA . ASP A 1 98 ? 6.379 -7.960 -25.297 1.00 84.06 98 ASP A CA 1
ATOM 729 C C . ASP A 1 98 ? 6.052 -7.682 -23.822 1.00 84.06 98 ASP A C 1
ATOM 731 O O . ASP A 1 98 ? 6.492 -8.397 -22.915 1.00 84.06 98 ASP A O 1
ATOM 735 N N . GLY A 1 99 ? 5.319 -6.596 -23.583 1.00 78.75 99 GLY A N 1
ATOM 736 C CA . GLY A 1 99 ? 4.852 -6.246 -22.248 1.00 78.75 99 GLY A CA 1
ATOM 737 C C . GLY A 1 99 ? 3.778 -7.219 -21.759 1.00 78.75 99 GLY A C 1
ATOM 738 O O . GLY A 1 99 ? 3.090 -7.854 -22.554 1.00 78.75 99 GLY A O 1
ATOM 739 N N . GLN A 1 100 ? 3.625 -7.318 -20.440 1.00 83.06 100 GLN A N 1
ATOM 740 C CA . GLN A 1 100 ? 2.613 -8.169 -19.825 1.00 83.06 100 GLN A CA 1
ATOM 741 C C . GLN A 1 100 ? 1.376 -7.360 -19.439 1.00 83.06 100 GLN A C 1
ATOM 743 O O . GLN A 1 100 ? 1.485 -6.342 -18.753 1.00 83.06 100 GLN A O 1
ATOM 748 N N . ASP A 1 101 ? 0.210 -7.851 -19.857 1.00 85.75 101 ASP A N 1
ATOM 749 C CA . ASP A 1 101 ? -1.083 -7.270 -19.511 1.00 85.75 101 ASP A CA 1
ATOM 750 C C . ASP A 1 101 ? -1.393 -7.397 -18.018 1.00 85.75 101 ASP A C 1
ATOM 752 O O . ASP A 1 101 ? -1.093 -8.402 -17.365 1.00 85.75 101 ASP A O 1
ATOM 756 N N . VAL A 1 102 ? -2.037 -6.359 -17.481 1.00 88.69 102 VAL A N 1
ATOM 757 C CA . VAL A 1 102 ? -2.582 -6.364 -16.122 1.00 88.69 102 VAL A CA 1
ATOM 758 C C . VAL A 1 102 ? -3.935 -7.072 -16.148 1.00 88.69 102 VAL A C 1
ATOM 760 O O . VAL A 1 102 ? -4.864 -6.638 -16.828 1.00 88.69 102 VAL A O 1
ATOM 763 N N . ASN A 1 103 ? -4.070 -8.158 -15.386 1.00 88.19 103 ASN A N 1
ATOM 764 C CA . ASN A 1 103 ? -5.332 -8.884 -15.282 1.00 88.19 103 ASN A CA 1
ATOM 765 C C . ASN A 1 103 ? -6.275 -8.205 -14.277 1.00 88.19 103 ASN A C 1
ATOM 767 O O . ASN A 1 103 ? -6.147 -8.404 -13.073 1.00 88.19 103 ASN A O 1
ATOM 771 N N . LEU A 1 104 ? -7.249 -7.443 -14.773 1.00 88.75 104 LEU A N 1
ATOM 772 C CA . LEU A 1 104 ? -8.248 -6.778 -13.928 1.00 88.75 104 LEU A CA 1
ATOM 773 C C . LEU A 1 104 ? -9.392 -7.703 -13.483 1.00 88.75 104 LEU A C 1
ATOM 775 O O . LEU A 1 104 ? -10.109 -7.363 -12.550 1.00 88.75 104 LEU A O 1
ATOM 779 N N . LEU A 1 105 ? -9.532 -8.904 -14.062 1.00 88.19 105 LEU A N 1
ATOM 780 C CA . LEU A 1 105 ? -10.627 -9.836 -13.736 1.00 88.19 105 LEU A CA 1
ATOM 781 C C . LEU A 1 105 ? -10.546 -10.393 -12.307 1.00 88.19 105 LEU A C 1
ATOM 783 O O . LEU A 1 105 ? -11.533 -10.905 -11.785 1.00 88.19 105 LEU A O 1
ATOM 787 N N . VAL A 1 106 ? -9.372 -10.314 -11.676 1.00 84.06 106 VAL A N 1
ATOM 788 C CA . VAL A 1 106 ? -9.173 -10.668 -10.258 1.00 84.06 106 VAL A CA 1
ATOM 789 C C . VAL A 1 106 ? -9.434 -9.486 -9.321 1.00 84.06 106 VAL A C 1
ATOM 791 O O . VAL A 1 106 ? -9.171 -9.562 -8.119 1.00 84.06 106 VAL A O 1
ATOM 794 N N . THR A 1 107 ? -9.928 -8.378 -9.867 1.00 85.88 107 THR A N 1
ATOM 795 C CA . THR A 1 107 ? -10.242 -7.159 -9.136 1.00 85.88 107 THR A CA 1
ATOM 796 C C . THR A 1 107 ? -11.712 -6.787 -9.315 1.00 85.88 107 THR A C 1
ATOM 798 O O . THR A 1 107 ? -12.373 -7.276 -10.226 1.00 85.88 107 THR A O 1
ATOM 801 N N . PRO A 1 108 ? -12.250 -5.934 -8.436 1.00 81.94 108 PRO A N 1
ATOM 802 C CA . PRO A 1 108 ? -13.603 -5.407 -8.561 1.00 81.94 108 PRO A CA 1
ATOM 803 C C . PRO A 1 108 ? -13.686 -4.175 -9.485 1.00 81.94 108 PRO A C 1
ATOM 805 O O . PRO A 1 108 ? -14.713 -3.496 -9.464 1.00 81.94 108 PRO A O 1
ATOM 808 N N . PHE A 1 109 ? -12.616 -3.863 -10.230 1.00 82.56 109 PHE A N 1
ATOM 809 C CA . PHE A 1 109 ? -12.484 -2.692 -11.105 1.00 82.56 109 PHE A CA 1
ATOM 810 C C . PHE A 1 109 ? -12.589 -3.069 -12.583 1.00 82.56 109 PHE A C 1
ATOM 812 O O . PHE A 1 109 ? -12.132 -4.176 -12.948 1.00 82.56 109 PHE A O 1
#